Protein AF-A0A2G2XSM5-F1 (afdb_monomer)

Radius of gyration: 17.89 Å; Cα contacts (8 Å, |Δi|>4): 86; chains: 1; bounding box: 49×15×44 Å

pLDDT: mean 95.06, std 4.18, range [79.38, 98.44]

Structure (mmCIF, N/CA/C/O backbone):
data_AF-A0A2G2XSM5-F1
#
_entry.id   AF-A0A2G2XSM5-F1
#
loop_
_atom_site.group_PDB
_atom_site.id
_atom_site.type_symbol
_atom_site.label_atom_id
_atom_site.label_alt_id
_atom_site.label_comp_id
_atom_site.label_asym_id
_atom_site.label_entity_id
_atom_site.label_seq_id
_atom_site.pdbx_PDB_ins_code
_atom_site.Cartn_x
_atom_site.Cartn_y
_atom_site.Cartn_z
_atom_site.occupancy
_atom_site.B_iso_or_equiv
_atom_site.auth_seq_id
_atom_site.auth_comp_id
_atom_site.auth_asym_id
_atom_site.auth_atom_id
_atom_site.pdbx_PDB_model_num
ATOM 1 N N . MET A 1 1 ? 0.580 2.274 7.314 1.00 92.31 1 MET A N 1
ATOM 2 C CA . MET A 1 1 ? 1.637 2.269 6.271 1.00 92.31 1 MET A CA 1
ATOM 3 C C . MET A 1 1 ? 1.393 1.097 5.327 1.00 92.31 1 MET A C 1
ATOM 5 O O . MET A 1 1 ? 0.674 0.186 5.719 1.00 92.31 1 MET A O 1
ATOM 9 N N . ALA A 1 2 ? 1.940 1.115 4.109 1.00 96.75 2 ALA A N 1
ATOM 10 C CA . ALA A 1 2 ? 1.821 0.012 3.151 1.00 96.75 2 ALA A CA 1
ATOM 11 C C . ALA A 1 2 ? 3.129 -0.162 2.347 1.00 96.75 2 ALA A C 1
ATOM 13 O O . ALA A 1 2 ? 3.886 0.807 2.239 1.00 96.75 2 ALA A O 1
ATOM 14 N N . PRO A 1 3 ? 3.413 -1.356 1.790 1.00 96.69 3 PRO A N 1
ATOM 15 C CA . PRO A 1 3 ? 4.641 -1.615 1.0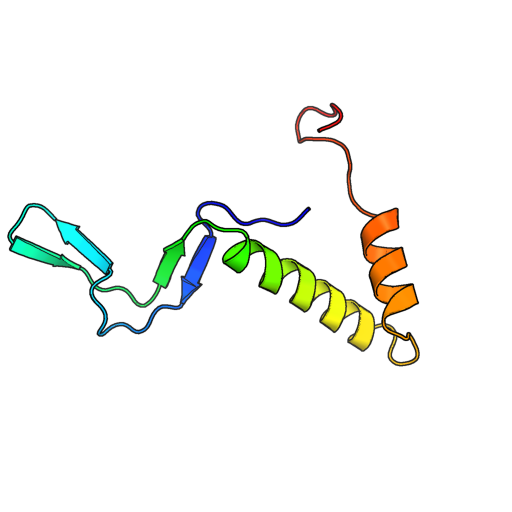37 1.00 96.69 3 PRO A CA 1
ATOM 16 C C . PRO A 1 3 ? 4.717 -0.784 -0.248 1.00 96.69 3 PRO A C 1
ATOM 1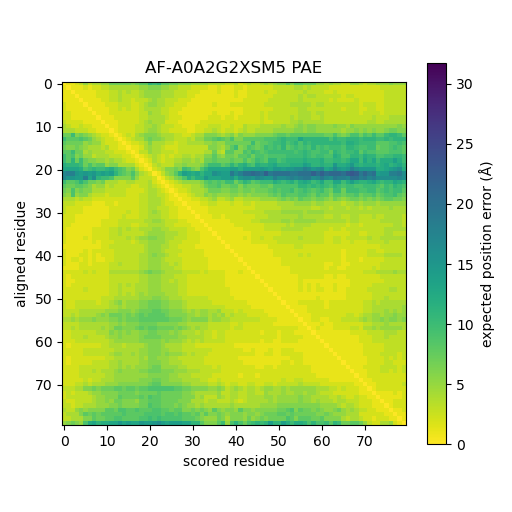8 O O . PRO A 1 3 ? 3.788 -0.794 -1.049 1.00 96.69 3 PRO A O 1
ATOM 21 N N . GLY A 1 4 ? 5.831 -0.084 -0.467 1.00 97.44 4 GLY A N 1
ATOM 22 C CA . GLY A 1 4 ? 6.015 0.771 -1.647 1.00 97.44 4 GLY A CA 1
ATOM 23 C C . GLY A 1 4 ? 7.445 0.851 -2.168 1.00 97.44 4 GLY A C 1
ATOM 24 O O . GLY A 1 4 ? 7.732 1.713 -2.989 1.00 97.44 4 GLY A O 1
ATOM 25 N N . VAL A 1 5 ? 8.353 0.000 -1.691 1.00 98.00 5 VAL A N 1
ATOM 26 C CA . VAL A 1 5 ? 9.760 -0.024 -2.112 1.00 98.00 5 VAL A CA 1
ATOM 27 C C . VAL A 1 5 ? 10.039 -1.367 -2.769 1.00 98.00 5 VAL A C 1
ATOM 29 O O . VAL A 1 5 ? 9.720 -2.394 -2.178 1.00 98.00 5 VAL A O 1
ATOM 32 N N . LEU A 1 6 ? 10.618 -1.337 -3.974 1.00 97.50 6 LEU A N 1
ATOM 33 C CA . LEU A 1 6 ? 10.956 -2.513 -4.782 1.00 97.50 6 LEU A CA 1
ATOM 34 C C . LEU A 1 6 ? 9.786 -3.505 -4.890 1.00 97.50 6 LEU A C 1
ATOM 36 O O . LEU A 1 6 ? 9.935 -4.705 -4.671 1.00 97.50 6 LEU A O 1
ATOM 40 N N . ILE A 1 7 ? 8.602 -2.982 -5.210 1.00 98.06 7 ILE A N 1
ATOM 41 C CA . ILE A 1 7 ? 7.410 -3.794 -5.448 1.00 98.06 7 ILE A CA 1
ATOM 42 C C . ILE A 1 7 ? 7.480 -4.342 -6.869 1.00 98.06 7 ILE A C 1
ATOM 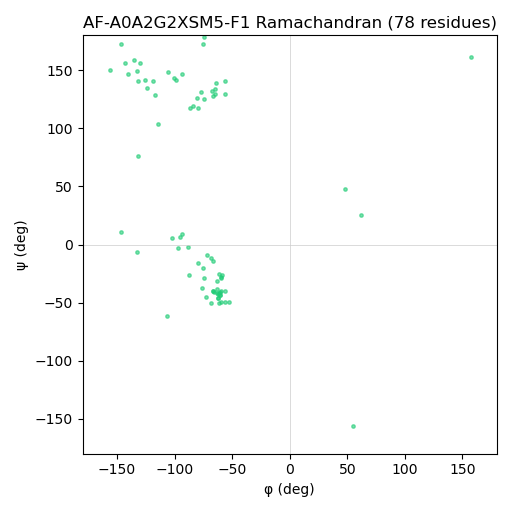44 O O . ILE A 1 7 ? 7.611 -3.567 -7.815 1.00 98.06 7 ILE A O 1
ATOM 48 N N . LEU A 1 8 ? 7.362 -5.662 -7.010 1.00 97.44 8 LEU A N 1
ATOM 49 C CA . LEU A 1 8 ? 7.244 -6.326 -8.304 1.00 97.44 8 LEU A CA 1
ATOM 50 C C . LEU A 1 8 ? 5.799 -6.214 -8.797 1.00 97.44 8 LEU A C 1
ATOM 52 O O . LEU A 1 8 ? 4.883 -6.731 -8.155 1.00 97.44 8 LEU A O 1
ATOM 56 N N . ALA A 1 9 ? 5.589 -5.543 -9.923 1.00 96.69 9 ALA A N 1
ATOM 57 C CA . ALA A 1 9 ? 4.271 -5.365 -10.527 1.00 96.69 9 ALA A CA 1
ATOM 58 C C . ALA A 1 9 ? 4.327 -5.606 -12.037 1.00 96.69 9 ALA A C 1
ATOM 60 O O . ALA A 1 9 ? 5.395 -5.538 -12.636 1.00 96.69 9 ALA A O 1
ATOM 61 N N . ALA A 1 10 ? 3.180 -5.910 -12.646 1.00 96.75 10 ALA A N 1
ATOM 62 C CA . ALA A 1 10 ? 3.105 -6.168 -14.079 1.00 96.75 10 ALA A CA 1
ATOM 63 C C . ALA A 1 10 ? 3.483 -4.922 -14.899 1.00 96.75 10 ALA A C 1
ATOM 65 O O . ALA A 1 10 ? 3.054 -3.808 -14.579 1.00 96.75 10 ALA A O 1
ATOM 66 N N . LEU A 1 11 ? 4.235 -5.132 -15.976 1.00 95.25 11 LEU A N 1
ATOM 67 C CA . LEU A 1 11 ? 4.629 -4.127 -16.957 1.00 95.25 11 LEU A CA 1
ATOM 68 C C . LEU A 1 11 ? 4.362 -4.676 -18.370 1.00 95.25 11 LEU A C 1
ATOM 70 O O . LEU A 1 11 ? 4.594 -5.857 -18.615 1.00 95.25 11 LEU A O 1
ATOM 74 N N . PRO A 1 12 ? 3.881 -3.856 -19.322 1.00 95.25 12 PRO A N 1
ATOM 75 C CA . PRO A 1 12 ? 3.776 -4.288 -20.710 1.00 95.25 12 PRO A CA 1
ATOM 76 C C . PRO A 1 12 ? 5.130 -4.778 -21.274 1.00 95.25 12 PRO A C 1
ATOM 78 O O . PRO A 1 12 ? 6.115 -4.037 -21.201 1.00 95.25 12 PRO A O 1
ATOM 81 N N . PRO A 1 13 ? 5.189 -5.973 -21.898 1.00 89.19 13 PRO A N 1
ATOM 82 C CA . PRO A 1 13 ? 6.449 -6.617 -22.294 1.00 89.19 13 PRO A CA 1
ATOM 83 C C . PRO A 1 13 ? 7.153 -5.951 -23.476 1.00 89.19 13 PRO A C 1
ATOM 85 O O . PRO A 1 13 ? 8.270 -6.309 -23.823 1.00 89.19 13 PRO A O 1
ATOM 88 N N . ASN A 1 14 ? 6.507 -5.000 -24.143 1.00 90.00 14 ASN A N 1
ATOM 89 C CA . ASN A 1 14 ? 7.075 -4.261 -25.265 1.00 90.00 14 ASN A CA 1
ATOM 90 C C . ASN A 1 14 ? 7.700 -2.920 -24.849 1.00 90.00 14 ASN A C 1
ATOM 92 O O . ASN A 1 14 ? 8.074 -2.133 -25.721 1.00 90.00 14 ASN A O 1
ATOM 96 N N . LEU A 1 15 ? 7.787 -2.636 -23.548 1.00 90.88 15 LEU A N 1
ATOM 97 C CA . LEU A 1 15 ? 8.445 -1.444 -23.029 1.00 90.88 15 LEU A CA 1
ATOM 98 C C . LEU A 1 15 ? 9.902 -1.732 -22.668 1.00 90.88 15 LEU A C 1
ATOM 100 O O . LEU A 1 15 ? 10.257 -2.818 -22.212 1.00 90.88 15 LEU A O 1
ATOM 104 N N . PHE A 1 16 ? 10.743 -0.718 -22.861 1.00 88.62 16 PHE A N 1
ATOM 105 C CA . PHE A 1 16 ? 12.097 -0.720 -22.327 1.00 88.62 16 PHE A CA 1
ATOM 106 C C . PHE A 1 16 ? 12.037 -0.671 -20.798 1.00 88.62 16 PHE A C 1
ATOM 108 O O . PHE A 1 16 ? 11.388 0.218 -20.243 1.00 88.62 16 PHE A O 1
ATOM 115 N N . LEU A 1 17 ? 12.723 -1.606 -20.144 1.00 89.56 17 LEU A N 1
ATOM 116 C CA . LEU A 1 17 ? 12.818 -1.684 -18.688 1.00 89.56 17 LEU A CA 1
ATOM 117 C C . LEU A 1 17 ? 14.206 -1.246 -18.212 1.00 89.56 17 LEU A C 1
ATOM 119 O O . LEU A 1 17 ? 14.346 -0.246 -17.517 1.00 89.56 17 LEU A O 1
ATOM 123 N N . GLU A 1 18 ? 15.238 -1.969 -18.638 1.00 88.50 18 GLU A N 1
ATOM 124 C CA . GLU A 1 18 ? 16.635 -1.693 -18.297 1.00 88.50 18 GLU A CA 1
ATOM 125 C C . 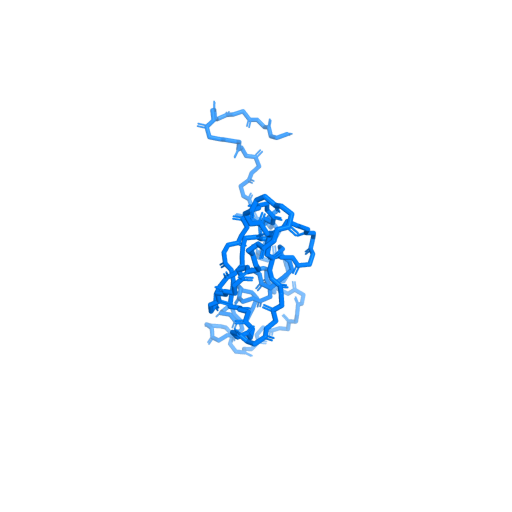GLU A 1 18 ? 17.554 -2.066 -19.458 1.00 88.50 18 GLU A C 1
ATOM 127 O O . GLU A 1 18 ? 17.126 -2.671 -20.440 1.00 88.50 18 GLU A O 1
ATOM 132 N N . SER A 1 19 ? 18.838 -1.729 -19.348 1.00 88.56 19 SER A N 1
ATOM 133 C CA . SER A 1 19 ? 19.856 -2.179 -20.289 1.00 88.56 19 SER A CA 1
ATOM 134 C C . SER A 1 19 ? 20.999 -2.908 -19.592 1.00 88.56 19 SER A C 1
ATOM 136 O O . SER A 1 19 ? 21.558 -2.407 -18.617 1.00 88.56 19 SER A O 1
ATOM 138 N N . ILE A 1 20 ? 21.414 -4.052 -20.141 1.00 87.94 20 ILE A N 1
ATOM 139 C CA . ILE A 1 20 ? 22.701 -4.661 -19.791 1.00 87.94 20 ILE A CA 1
ATOM 140 C C . ILE A 1 20 ? 23.770 -3.997 -20.662 1.00 87.94 20 ILE A C 1
ATOM 142 O O . ILE A 1 20 ? 23.721 -4.061 -21.895 1.00 87.94 20 ILE A O 1
ATOM 146 N N . GLN A 1 21 ? 24.746 -3.348 -20.018 1.00 85.31 21 GLN A N 1
ATOM 147 C CA . GLN A 1 21 ? 25.718 -2.481 -20.696 1.00 85.31 21 GLN A CA 1
ATOM 148 C C . GLN A 1 21 ? 24.997 -1.389 -21.526 1.00 85.31 21 GLN A C 1
ATOM 150 O O . GLN A 1 21 ? 23.872 -1.017 -21.212 1.00 85.31 21 GLN A O 1
ATOM 155 N N . MET A 1 22 ? 25.635 -0.828 -22.558 1.00 81.75 22 MET A N 1
ATOM 156 C CA . MET A 1 22 ? 25.059 0.241 -23.386 1.00 81.75 22 MET A CA 1
ATOM 157 C C . MET A 1 22 ? 24.235 -0.259 -24.585 1.00 81.75 22 MET A C 1
ATOM 159 O O . MET A 1 22 ? 23.701 0.568 -25.313 1.00 81.75 22 MET A O 1
ATOM 163 N N . ASN A 1 23 ? 24.132 -1.577 -24.820 1.00 84.62 23 ASN A N 1
ATOM 164 C CA . ASN A 1 23 ? 23.636 -2.108 -26.104 1.00 84.62 23 ASN A CA 1
ATOM 165 C C . ASN A 1 23 ? 22.573 -3.214 -26.009 1.00 84.62 23 ASN A C 1
ATOM 167 O O . ASN A 1 23 ? 22.051 -3.621 -27.044 1.00 84.62 23 ASN A O 1
ATOM 171 N N . ILE A 1 24 ? 22.252 -3.734 -24.821 1.00 88.56 24 ILE A N 1
ATOM 172 C CA . ILE A 1 24 ? 21.268 -4.816 -24.677 1.00 88.56 24 ILE A CA 1
ATOM 173 C C . ILE A 1 24 ? 20.072 -4.267 -23.914 1.00 88.56 24 ILE A C 1
ATOM 175 O O . ILE A 1 24 ? 20.152 -4.099 -22.704 1.00 88.56 24 ILE A O 1
ATOM 179 N N . ALA A 1 25 ? 18.975 -3.984 -24.614 1.00 88.81 25 ALA A N 1
ATOM 180 C CA . ALA A 1 25 ? 17.715 -3.593 -23.994 1.00 88.81 25 ALA A CA 1
ATOM 181 C C . ALA A 1 25 ? 16.992 -4.818 -23.421 1.00 88.81 25 ALA A C 1
ATOM 183 O O . ALA A 1 25 ? 16.816 -5.826 -24.109 1.00 88.81 25 ALA A O 1
ATOM 184 N N . LEU A 1 26 ? 16.555 -4.711 -22.173 1.00 89.38 26 LEU A N 1
ATOM 185 C CA . LEU A 1 26 ? 15.732 -5.691 -21.490 1.00 89.38 26 LEU A CA 1
ATOM 186 C C . LEU A 1 26 ? 14.275 -5.244 -21.493 1.00 89.38 26 LEU A C 1
ATOM 188 O O . LEU A 1 26 ? 13.947 -4.066 -21.334 1.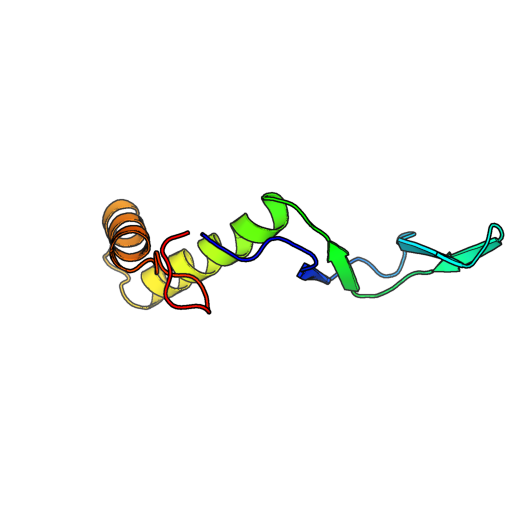00 89.38 26 LEU A O 1
ATOM 192 N N . SER A 1 27 ? 13.415 -6.239 -21.629 1.00 92.44 27 SER A N 1
ATOM 193 C CA . SER A 1 27 ? 11.981 -6.146 -21.409 1.00 92.44 27 SER A CA 1
ATOM 194 C C . SER A 1 27 ? 11.561 -7.293 -20.498 1.00 92.44 27 SER A C 1
ATOM 196 O O . SER A 1 27 ? 12.266 -8.299 -20.380 1.00 92.44 27 SER A O 1
ATOM 198 N N . SER A 1 28 ? 10.446 -7.114 -19.805 1.00 93.12 28 SER A N 1
ATOM 199 C CA . SER A 1 28 ? 9.914 -8.086 -18.857 1.00 93.12 28 SER A CA 1
ATOM 200 C C . SER A 1 28 ? 8.413 -7.862 -18.715 1.00 93.12 28 SER A C 1
ATOM 202 O O . SER A 1 28 ? 7.948 -6.729 -18.826 1.00 93.12 28 SER A O 1
ATOM 204 N N . ASP A 1 29 ? 7.670 -8.928 -18.419 1.00 96.19 29 ASP A N 1
ATOM 205 C CA . ASP A 1 29 ? 6.250 -8.848 -18.049 1.00 96.19 29 ASP A CA 1
ATOM 206 C C . ASP A 1 29 ? 6.045 -8.184 -16.671 1.00 96.19 29 ASP A C 1
ATOM 208 O O . ASP A 1 29 ? 4.919 -7.868 -16.284 1.00 96.19 29 ASP A O 1
ATOM 212 N N . TYR A 1 30 ? 7.128 -7.990 -15.907 1.00 95.88 30 TYR A N 1
ATOM 213 C CA . TYR A 1 30 ? 7.118 -7.414 -14.563 1.00 95.88 30 TYR A CA 1
ATOM 214 C C . TYR A 1 30 ? 8.308 -6.476 -14.318 1.00 95.88 30 TYR A C 1
ATOM 216 O O . TYR A 1 30 ? 9.420 -6.731 -14.782 1.00 95.88 30 TYR A O 1
ATOM 224 N N . GLU A 1 31 ? 8.090 -5.434 -13.518 1.00 95.12 31 GLU A N 1
ATOM 225 C CA . GLU A 1 31 ? 9.081 -4.432 -13.110 1.00 95.12 31 GLU A CA 1
ATOM 226 C C . GLU A 1 31 ? 9.132 -4.313 -11.581 1.00 95.12 31 GLU A C 1
ATOM 228 O O . GLU A 1 31 ? 8.095 -4.344 -10.914 1.00 95.12 31 GLU A O 1
ATOM 233 N N . LEU A 1 32 ? 10.336 -4.140 -11.023 1.00 96.31 32 LEU A N 1
ATOM 234 C CA . LEU A 1 32 ? 10.520 -3.702 -9.639 1.00 96.31 32 LEU A CA 1
ATOM 235 C C . LEU A 1 32 ? 10.500 -2.177 -9.581 1.00 96.31 32 LEU A C 1
ATOM 237 O O . LEU A 1 32 ? 11.390 -1.523 -10.121 1.00 96.31 32 LEU A O 1
ATOM 241 N N . LYS A 1 33 ? 9.525 -1.601 -8.876 1.00 95.56 33 LYS A N 1
ATOM 242 C CA . LYS A 1 33 ? 9.390 -0.144 -8.768 1.00 95.56 33 LYS A CA 1
ATOM 243 C C . LYS A 1 33 ? 9.162 0.317 -7.335 1.00 95.56 33 LYS A C 1
ATOM 245 O O . LYS A 1 33 ? 8.557 -0.380 -6.520 1.00 95.56 33 LYS A O 1
ATOM 250 N N . SER A 1 34 ? 9.649 1.517 -7.037 1.00 97.62 34 SER A N 1
ATOM 251 C CA . SER A 1 34 ? 9.516 2.164 -5.730 1.00 97.62 34 SER A CA 1
ATOM 252 C C . SER A 1 34 ? 8.738 3.471 -5.853 1.00 97.62 34 SER A C 1
ATOM 254 O O . SER A 1 34 ? 8.937 4.231 -6.798 1.00 97.62 34 SER A O 1
ATOM 256 N N . GLY A 1 35 ? 7.877 3.757 -4.881 1.00 97.25 35 GLY A N 1
ATOM 257 C CA . GLY A 1 35 ? 7.121 5.001 -4.792 1.00 97.25 35 GLY A CA 1
ATOM 258 C C . GLY A 1 35 ? 5.859 4.869 -3.945 1.00 97.25 35 GLY A C 1
ATOM 259 O O . GLY A 1 35 ? 5.319 3.779 -3.745 1.00 97.25 35 GLY A O 1
ATOM 260 N N . THR A 1 36 ? 5.318 6.002 -3.496 1.00 97.38 36 THR A N 1
ATOM 261 C CA . THR A 1 36 ? 3.990 6.041 -2.856 1.00 97.38 36 THR A CA 1
ATOM 262 C C . THR A 1 36 ? 2.886 5.579 -3.813 1.00 97.38 36 THR A C 1
ATOM 264 O O . THR A 1 36 ? 1.892 5.010 -3.366 1.00 97.38 36 THR A O 1
ATOM 267 N N . SER A 1 37 ? 3.101 5.717 -5.128 1.00 97.00 37 SER A N 1
ATOM 268 C CA . SER A 1 37 ? 2.265 5.140 -6.188 1.00 97.00 37 SER A CA 1
ATOM 269 C C . SER A 1 37 ? 2.172 3.614 -6.128 1.00 97.00 37 SER A C 1
ATOM 271 O O . SER A 1 37 ? 1.156 3.067 -6.540 1.00 97.00 37 SER A O 1
ATOM 273 N N . MET A 1 38 ? 3.190 2.927 -5.598 1.00 97.88 38 MET A N 1
ATOM 274 C CA . MET A 1 38 ? 3.185 1.472 -5.407 1.00 97.88 38 MET A CA 1
ATOM 275 C C . MET A 1 38 ? 2.557 1.081 -4.060 1.00 97.88 38 MET A C 1
ATOM 277 O O . MET A 1 38 ? 1.959 0.015 -3.952 1.00 97.88 38 MET A O 1
ATOM 281 N N . ALA A 1 39 ? 2.60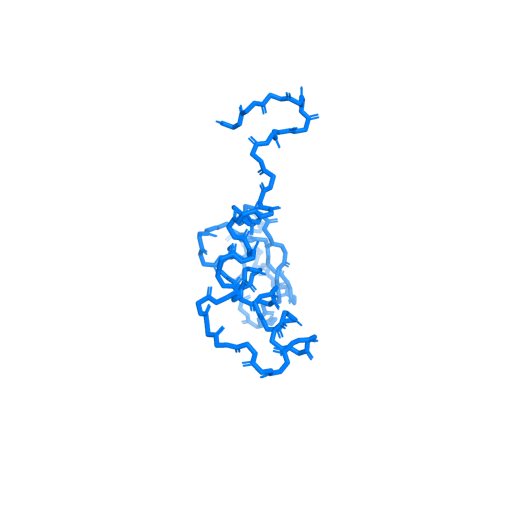0 1.957 -3.051 1.00 97.94 39 ALA A N 1
ATOM 282 C CA . ALA A 1 39 ? 1.926 1.740 -1.766 1.00 97.94 39 ALA A CA 1
ATOM 283 C C . ALA A 1 39 ? 0.405 1.967 -1.822 1.00 97.94 39 ALA A C 1
ATOM 285 O O . ALA A 1 39 ? -0.355 1.233 -1.191 1.00 97.94 39 ALA A O 1
ATOM 286 N N . ALA A 1 40 ? -0.053 2.958 -2.591 1.00 97.88 40 ALA A N 1
ATOM 287 C CA . ALA A 1 40 ? -1.471 3.288 -2.741 1.00 97.88 40 ALA A CA 1
ATOM 288 C C . ALA A 1 40 ? -2.369 2.095 -3.149 1.00 97.88 40 ALA A C 1
ATOM 290 O O . ALA A 1 40 ? -3.375 1.873 -2.467 1.00 97.88 40 ALA A O 1
ATOM 291 N N . PRO A 1 41 ? -2.041 1.286 -4.182 1.00 97.81 41 PRO A N 1
ATOM 292 C CA . PRO A 1 41 ? -2.872 0.144 -4.562 1.00 97.81 41 PRO A CA 1
ATOM 293 C C . PRO A 1 41 ? -2.960 -0.930 -3.468 1.00 97.81 41 PRO A C 1
ATOM 295 O O . PRO A 1 41 ? -4.016 -1.538 -3.321 1.00 97.81 41 PRO A O 1
ATOM 298 N N . HIS A 1 42 ? -1.924 -1.119 -2.639 1.00 97.69 42 HIS A N 1
ATOM 299 C CA . HIS A 1 42 ? -1.995 -2.038 -1.495 1.00 97.69 42 HIS A CA 1
ATOM 300 C C . HIS A 1 42 ? -3.060 -1.599 -0.477 1.00 97.69 42 HIS A C 1
ATOM 302 O O . HIS A 1 42 ? -3.878 -2.409 -0.044 1.00 97.69 42 HIS A O 1
ATOM 308 N N . ALA A 1 43 ? -3.093 -0.309 -0.123 1.00 97.88 43 ALA A N 1
ATOM 309 C CA . ALA A 1 43 ? -4.113 0.228 0.780 1.00 97.88 43 ALA A CA 1
ATOM 310 C C . ALA A 1 43 ? -5.519 0.178 0.154 1.00 97.88 43 ALA A C 1
ATOM 312 O O . ALA A 1 43 ? -6.485 -0.170 0.834 1.00 97.88 43 ALA A O 1
ATOM 313 N N . ALA A 1 44 ? -5.631 0.480 -1.144 1.00 97.81 44 ALA A N 1
ATOM 314 C CA . ALA A 1 44 ? -6.900 0.447 -1.868 1.00 97.81 44 ALA A CA 1
ATOM 315 C C . ALA A 1 44 ? -7.507 -0.964 -1.925 1.00 97.81 44 ALA A C 1
ATOM 317 O O . ALA A 1 44 ? -8.709 -1.116 -1.707 1.00 97.81 44 ALA A O 1
ATOM 318 N N . ILE A 1 45 ? -6.691 -1.999 -2.157 1.00 97.25 45 ILE A N 1
ATOM 319 C CA . ILE A 1 45 ? -7.154 -3.394 -2.152 1.00 97.25 45 ILE A CA 1
ATOM 320 C C . ILE A 1 45 ? -7.690 -3.776 -0.770 1.00 97.25 45 ILE A C 1
ATOM 322 O O . ILE A 1 45 ? -8.786 -4.321 -0.684 1.00 97.25 45 ILE A O 1
ATOM 326 N N . ILE A 1 46 ? -6.982 -3.442 0.314 1.00 98.00 46 ILE A N 1
ATOM 327 C CA . ILE A 1 46 ? -7.453 -3.725 1.682 1.00 98.00 46 ILE A CA 1
ATOM 328 C C . ILE A 1 46 ? -8.789 -3.019 1.953 1.00 98.00 46 ILE A C 1
ATOM 330 O O . ILE A 1 46 ? -9.715 -3.636 2.478 1.00 98.00 46 ILE A O 1
ATOM 334 N N . ALA A 1 47 ? -8.928 -1.756 1.543 1.00 98.19 47 ALA A N 1
ATOM 335 C CA . ALA A 1 47 ? -10.188 -1.024 1.661 1.00 98.19 47 ALA A CA 1
ATOM 336 C C . ALA A 1 47 ? -11.328 -1.693 0.867 1.00 98.19 47 ALA A C 1
ATOM 338 O O . ALA A 1 47 ? -12.448 -1.807 1.370 1.00 98.19 47 ALA A O 1
ATOM 339 N N . ALA A 1 48 ? -11.047 -2.183 -0.345 1.00 98.19 48 ALA A N 1
ATOM 340 C CA . ALA A 1 48 ? -12.013 -2.917 -1.161 1.00 98.19 48 ALA A CA 1
ATOM 341 C C . ALA A 1 48 ? -12.405 -4.263 -0.528 1.00 98.19 48 ALA A C 1
ATOM 343 O O . ALA A 1 48 ? -13.586 -4.608 -0.506 1.00 98.19 48 ALA A O 1
ATOM 344 N N . MET A 1 49 ? -11.447 -4.998 0.047 1.00 98.19 49 MET A N 1
ATOM 345 C CA . MET A 1 49 ? -11.713 -6.241 0.781 1.00 98.19 49 MET A CA 1
ATOM 346 C C . MET A 1 49 ? -12.589 -5.984 2.011 1.00 98.19 49 MET A C 1
ATOM 348 O O . MET A 1 49 ? -13.552 -6.716 2.235 1.00 98.19 49 MET A O 1
ATOM 352 N N . LEU A 1 50 ? -12.316 -4.914 2.768 1.00 98.25 50 LEU A N 1
ATOM 353 C CA . LEU A 1 50 ? -13.156 -4.492 3.892 1.00 98.25 50 LEU A CA 1
ATOM 354 C C . LEU A 1 50 ? -14.574 -4.136 3.436 1.00 98.25 50 LEU A C 1
ATOM 356 O O . LEU A 1 50 ? -15.534 -4.558 4.075 1.00 98.25 50 LEU A O 1
ATOM 360 N N . LYS A 1 51 ? -14.726 -3.431 2.308 1.00 98.06 51 LYS A N 1
ATOM 361 C CA . LYS A 1 51 ? -16.045 -3.144 1.726 1.00 98.06 51 LYS A CA 1
ATOM 362 C C . LYS A 1 51 ? -16.777 -4.415 1.288 1.00 98.06 51 LYS A C 1
ATOM 364 O O . LYS A 1 51 ? -17.985 -4.499 1.467 1.00 98.06 51 LYS A O 1
ATOM 369 N N . GLY A 1 52 ? -16.067 -5.401 0.742 1.00 98.06 52 GLY A N 1
ATOM 370 C CA . GLY A 1 52 ? -16.644 -6.700 0.390 1.00 98.06 52 GLY A CA 1
ATOM 371 C C . GLY A 1 52 ? -17.099 -7.500 1.616 1.00 98.06 52 GLY A C 1
ATOM 372 O O . GLY A 1 52 ? -18.169 -8.099 1.594 1.00 98.06 52 GLY A O 1
ATOM 373 N N . ALA A 1 53 ? -16.317 -7.472 2.698 1.00 98.19 53 ALA A N 1
ATOM 374 C CA . ALA A 1 53 ? -16.650 -8.144 3.955 1.00 98.19 53 ALA A CA 1
ATOM 375 C C . ALA A 1 53 ? -17.750 -7.425 4.756 1.00 98.19 53 ALA A C 1
ATOM 377 O O . ALA A 1 53 ? -18.478 -8.066 5.511 1.00 98.19 53 ALA A O 1
ATOM 378 N N . GLN A 1 54 ? -17.861 -6.102 4.612 1.00 97.38 54 GLN A N 1
ATOM 379 C CA . GLN A 1 54 ? -18.842 -5.253 5.289 1.00 97.38 54 GLN A CA 1
ATOM 380 C C . GLN A 1 54 ? -19.532 -4.316 4.277 1.00 97.38 54 GLN A C 1
ATOM 382 O O . GLN A 1 54 ? -19.234 -3.117 4.231 1.00 97.38 54 GLN A O 1
ATOM 387 N N . PRO A 1 55 ? -20.471 -4.832 3.458 1.00 97.88 55 PRO A N 1
ATOM 388 C CA . PRO A 1 55 ? -21.084 -4.072 2.365 1.00 97.88 55 PRO A CA 1
ATOM 389 C C . PRO A 1 55 ? -21.806 -2.795 2.801 1.00 97.88 55 PRO A C 1
ATOM 391 O O . PRO A 1 55 ? -21.860 -1.840 2.031 1.00 97.88 55 PRO A O 1
ATOM 394 N N . GLU A 1 56 ? -22.294 -2.730 4.039 1.00 98.12 56 GLU A N 1
ATOM 395 C CA . GLU A 1 56 ? -23.006 -1.566 4.587 1.00 98.12 56 GLU A CA 1
ATOM 396 C C . GLU A 1 56 ? -22.069 -0.433 5.038 1.00 98.12 56 GLU A C 1
ATOM 398 O O . GLU A 1 56 ? -22.501 0.705 5.230 1.00 98.12 56 GLU A O 1
ATOM 403 N N . TRP A 1 57 ? -20.770 -0.703 5.214 1.00 98.00 57 TRP A N 1
ATOM 404 C CA . TRP A 1 57 ? -19.838 0.310 5.709 1.00 98.00 57 TRP A CA 1
ATOM 405 C C . TRP A 1 57 ? -19.650 1.437 4.692 1.00 98.00 57 TRP A C 1
ATOM 407 O O . TRP A 1 57 ? -19.382 1.213 3.507 1.00 98.00 57 TRP A O 1
ATOM 417 N N . SER A 1 58 ? -19.749 2.678 5.167 1.00 97.31 58 SER A N 1
ATOM 418 C CA . SER A 1 58 ? -19.334 3.856 4.407 1.00 97.31 58 SER A CA 1
ATOM 419 C C . SER A 1 58 ? -17.793 3.975 4.398 1.00 97.31 58 SER A C 1
ATOM 421 O O . SER A 1 58 ? -17.106 3.219 5.094 1.00 97.31 58 SER A O 1
ATOM 423 N N . PRO A 1 59 ? -17.195 4.901 3.625 1.00 97.44 59 PRO A N 1
ATOM 424 C CA . PRO A 1 59 ? -15.736 5.039 3.569 1.00 97.44 59 PRO A CA 1
ATOM 425 C C . PRO A 1 59 ? -15.079 5.350 4.925 1.00 97.44 59 PRO A C 1
ATOM 427 O O . PRO A 1 59 ? -13.936 4.966 5.162 1.00 97.44 59 PRO A O 1
ATOM 430 N N . SER A 1 60 ? -15.797 6.025 5.830 1.00 98.19 60 SER A N 1
ATOM 431 C CA . SER A 1 60 ? -15.255 6.452 7.124 1.00 98.19 60 SER A CA 1
ATOM 432 C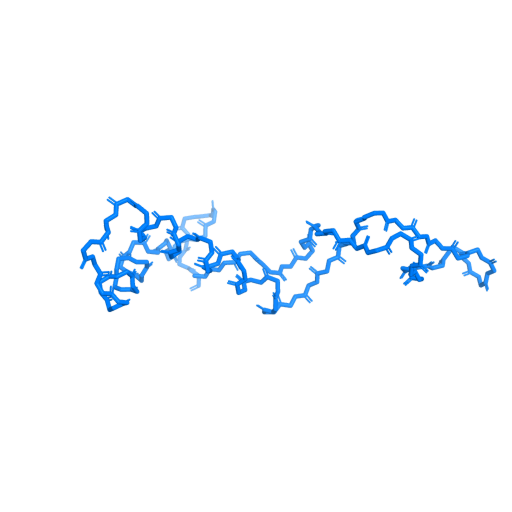 C . SER A 1 60 ? -14.971 5.277 8.078 1.00 98.19 60 SER A C 1
ATOM 434 O O . SER A 1 60 ? -13.832 5.185 8.539 1.00 98.19 60 SER A O 1
ATOM 436 N N . PRO A 1 61 ? -15.904 4.334 8.330 1.00 98.19 61 PRO A N 1
ATOM 437 C CA . PRO A 1 61 ? -15.615 3.113 9.082 1.00 98.19 61 PRO A CA 1
ATOM 438 C C . PRO A 1 61 ? -14.472 2.274 8.502 1.00 98.19 61 PRO A C 1
ATOM 440 O O . PRO A 1 61 ? -13.640 1.791 9.264 1.00 98.19 61 PRO A O 1
ATOM 443 N N . ILE A 1 62 ? -14.377 2.150 7.171 1.00 98.44 62 ILE A N 1
ATOM 444 C CA . ILE A 1 62 ? -13.278 1.423 6.508 1.00 98.44 62 ILE A CA 1
ATOM 445 C C . ILE A 1 62 ? -11.937 2.087 6.829 1.00 98.44 62 ILE A C 1
ATOM 447 O O . ILE A 1 62 ? -11.005 1.425 7.284 1.00 98.44 62 ILE A O 1
ATOM 451 N N . HIS A 1 63 ? -11.856 3.407 6.649 1.00 97.56 63 HIS A N 1
ATOM 452 C CA . HIS A 1 63 ? -10.659 4.173 6.979 1.00 97.56 63 HIS A CA 1
ATOM 453 C C . HIS A 1 63 ? -10.308 4.076 8.472 1.00 97.56 63 HIS A C 1
ATOM 455 O O . HIS A 1 63 ? -9.146 3.865 8.817 1.00 97.56 63 HIS A O 1
ATOM 461 N N . SER A 1 64 ? -11.303 4.183 9.361 1.00 98.38 64 SER A N 1
ATOM 462 C CA . SER A 1 64 ? -11.105 4.056 10.808 1.00 98.38 64 SER A CA 1
ATOM 463 C C . SER A 1 64 ? -10.537 2.692 11.168 1.00 98.38 64 SER A C 1
ATOM 465 O O . SER A 1 64 ? -9.531 2.640 11.866 1.00 98.38 64 SER A O 1
ATOM 467 N N . ALA A 1 65 ? -11.134 1.610 10.660 1.00 98.12 65 ALA A N 1
ATOM 468 C CA . ALA A 1 65 ? -10.668 0.255 10.916 1.00 98.12 65 ALA A CA 1
ATOM 469 C C . ALA A 1 65 ? -9.201 0.100 10.496 1.00 98.12 65 ALA A C 1
ATOM 471 O O . ALA A 1 65 ? -8.380 -0.308 11.310 1.00 98.12 65 ALA A O 1
ATOM 472 N N . MET A 1 66 ? -8.851 0.531 9.279 1.00 98.00 66 MET A N 1
ATOM 473 C CA . MET A 1 66 ? -7.474 0.471 8.777 1.00 98.00 66 MET A CA 1
ATOM 474 C C . MET A 1 66 ? -6.481 1.262 9.640 1.00 98.00 66 MET A C 1
ATOM 476 O O . MET A 1 66 ? -5.365 0.795 9.860 1.00 98.00 66 MET A O 1
ATOM 480 N N . MET A 1 67 ? -6.862 2.448 10.125 1.00 97.69 67 MET A N 1
ATOM 481 C CA . MET A 1 67 ? -5.991 3.283 10.959 1.00 97.69 67 MET A CA 1
ATOM 482 C C . MET A 1 67 ? -5.820 2.713 12.369 1.00 97.69 67 MET A C 1
ATOM 484 O O . MET A 1 67 ? -4.697 2.641 12.863 1.00 97.69 67 MET A O 1
ATOM 488 N N . THR A 1 68 ? -6.904 2.279 13.018 1.00 97.62 68 THR A N 1
ATOM 489 C CA . THR A 1 68 ? -6.861 1.802 14.411 1.00 97.62 68 THR A CA 1
ATOM 490 C C . THR A 1 68 ? -6.253 0.412 14.560 1.00 97.62 68 THR A C 1
ATOM 492 O O . THR A 1 68 ? -5.829 0.057 15.655 1.00 97.62 68 THR A O 1
ATOM 495 N N . THR A 1 69 ? -6.203 -0.37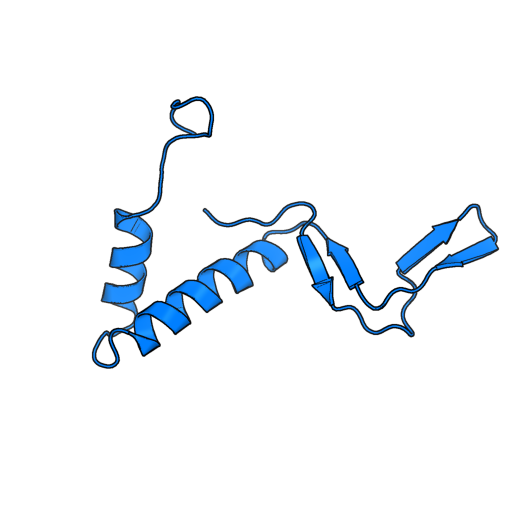9 13.484 1.00 97.12 69 THR A N 1
ATOM 496 C CA . THR A 1 69 ? -5.562 -1.703 13.484 1.00 97.12 69 THR A CA 1
ATOM 497 C C . THR A 1 69 ? -4.183 -1.702 12.824 1.00 97.12 69 THR A C 1
ATOM 499 O O . THR A 1 69 ? -3.607 -2.770 12.620 1.00 97.12 69 TH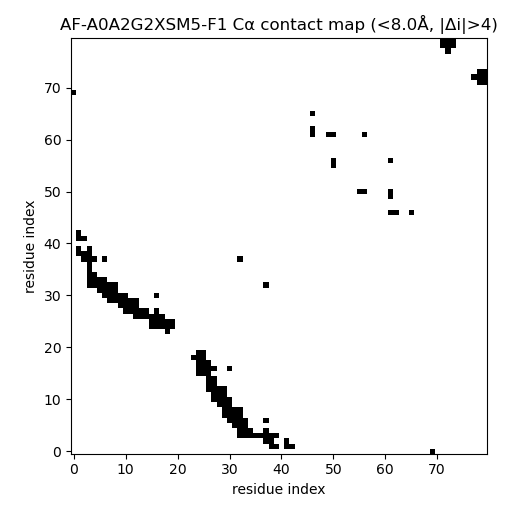R A O 1
ATOM 502 N N . ALA A 1 70 ? -3.652 -0.540 12.436 1.00 96.50 70 ALA A N 1
ATOM 503 C CA . ALA A 1 70 ? -2.311 -0.457 11.873 1.00 96.50 70 ALA A CA 1
ATOM 504 C C . ALA A 1 70 ? -1.264 -0.852 12.927 1.00 96.50 70 ALA A C 1
ATOM 506 O O . ALA A 1 70 ? -1.301 -0.380 14.062 1.00 96.50 70 ALA A O 1
ATOM 507 N N . ASN A 1 71 ? -0.300 -1.693 12.542 1.00 95.31 71 ASN A N 1
ATOM 508 C CA . ASN A 1 71 ? 0.836 -1.989 13.407 1.00 95.31 71 ASN A CA 1
ATOM 509 C C . ASN A 1 71 ? 1.798 -0.789 13.422 1.00 95.31 71 ASN A C 1
ATOM 511 O O . ASN A 1 71 ? 2.239 -0.336 12.364 1.00 95.31 71 ASN A O 1
ATOM 515 N N . TYR A 1 72 ? 2.099 -0.282 14.617 1.00 94.31 72 TYR A N 1
ATOM 516 C CA . TYR A 1 72 ? 3.032 0.825 14.838 1.00 94.31 72 TYR A CA 1
ATOM 517 C C . TYR A 1 72 ? 4.441 0.351 15.229 1.00 94.31 72 TYR A C 1
ATOM 519 O O . TYR A 1 72 ? 5.328 1.186 15.395 1.00 94.31 72 TYR A O 1
ATOM 527 N N . LEU A 1 73 ? 4.643 -0.962 15.385 1.00 96.75 73 LEU A N 1
ATOM 528 C CA . LEU A 1 73 ? 5.925 -1.583 15.694 1.00 96.75 73 LEU A CA 1
ATOM 529 C C . LEU A 1 73 ? 6.587 -2.144 14.432 1.00 96.75 73 LEU A C 1
ATOM 531 O O . LEU A 1 73 ? 5.925 -2.750 13.586 1.00 96.75 73 LEU A O 1
ATOM 535 N N . ASP A 1 74 ? 7.905 -2.001 14.358 1.00 94.81 74 ASP A N 1
ATOM 536 C CA . ASP A 1 74 ? 8.760 -2.659 13.385 1.00 94.81 74 ASP A CA 1
ATOM 537 C C . ASP A 1 74 ? 8.969 -4.151 13.702 1.00 94.81 74 ASP A C 1
ATOM 539 O O . ASP A 1 74 ? 8.486 -4.708 14.693 1.00 94.81 74 ASP A O 1
ATOM 543 N N . ASN A 1 75 ? 9.723 -4.833 12.840 1.00 94.31 75 ASN A N 1
ATOM 544 C CA . ASN A 1 75 ? 10.056 -6.247 13.027 1.00 94.31 75 ASN A CA 1
ATOM 545 C C . ASN A 1 75 ? 10.960 -6.516 14.248 1.00 94.31 75 ASN A C 1
ATOM 547 O O . ASN A 1 75 ? 11.087 -7.667 14.665 1.00 94.31 75 ASN A O 1
ATOM 551 N N . SER A 1 76 ? 11.565 -5.476 14.821 1.00 96.88 76 SER A N 1
ATOM 552 C CA . SER A 1 76 ? 12.380 -5.511 16.035 1.00 96.88 76 SER A CA 1
ATOM 553 C C . SER A 1 76 ? 11.560 -5.188 17.292 1.00 96.88 76 SER A C 1
ATOM 555 O O . SER A 1 76 ? 12.142 -5.038 18.368 1.00 96.88 76 SER A O 1
ATOM 557 N N . GLN A 1 77 ? 10.226 -5.108 17.175 1.00 93.56 77 GLN A N 1
ATOM 558 C CA . GLN A 1 77 ? 9.284 -4.755 18.246 1.00 93.56 77 GLN A CA 1
ATOM 559 C C . GLN A 1 77 ? 9.497 -3.343 18.812 1.00 93.56 77 GLN A C 1
ATOM 561 O O . GLN A 1 77 ? 9.150 -3.065 19.963 1.00 93.56 77 GLN A O 1
ATOM 566 N N . LYS A 1 78 ? 10.071 -2.439 18.016 1.00 95.19 78 LYS A N 1
ATOM 567 C CA . LYS A 1 78 ? 10.252 -1.029 18.369 1.00 95.19 78 LYS A CA 1
ATOM 568 C C . LYS A 1 78 ? 9.257 -0.175 17.593 1.00 95.19 78 LYS A C 1
ATOM 570 O O . LYS A 1 78 ? 8.918 -0.536 16.472 1.00 95.19 78 LYS A O 1
ATOM 575 N N . PRO A 1 79 ? 8.779 0.947 18.149 1.00 91.62 79 PRO A N 1
ATOM 576 C CA . PRO A 1 79 ? 7.993 1.894 17.371 1.00 91.62 79 PRO A CA 1
ATOM 577 C C . PRO A 1 79 ? 8.764 2.360 16.130 1.00 91.62 79 PRO A C 1
ATOM 579 O O . PRO A 1 79 ? 9.977 2.566 16.217 1.00 91.62 79 PRO A O 1
ATOM 582 N N . TYR A 1 80 ? 8.050 2.512 15.013 1.00 79.38 80 TYR A N 1
ATOM 583 C CA . TYR A 1 80 ? 8.563 3.186 13.815 1.00 79.38 80 TYR A CA 1
ATOM 584 C C . TYR A 1 80 ? 8.902 4.659 14.069 1.00 79.38 80 TYR A C 1
ATOM 586 O O . TYR A 1 80 ? 8.210 5.299 14.897 1.00 79.38 80 TYR A O 1
#

Solvent-accessible surface area (backbone atoms only — not comparable to full-atom values): 4890 Å² total; per-residue (Å²): 136,61,75,24,68,67,41,76,42,82,38,68,55,89,43,86,74,51,59,60,75,96,81,40,80,37,56,40,61,54,42,73,44,68,37,70,80,51,14,49,58,56,52,49,50,53,49,51,51,49,38,71,78,37,74,84,58,55,73,63,61,50,52,49,51,57,61,77,68,50,80,60,53,46,100,83,74,40,74,114

Foldseek 3Di:
DFDFAQDKDADDQPDFADADPPPRTHGDRIHGHGDVVRRVVVLVVQLVVVCVVPVPDDSVVSVVVCVVPDDQADPVRHGD

Organism: Capsicum baccatum (NCBI:txid33114)

Mean predicted aligned error: 4.11 Å

Nearest PDB structures (foldseek):
  3i74-assembly1_A  TM=9.846E-01  e=2.445E-08  Solanum lycopersicum
  3i6s-assembly1_B  TM=9.671E-01  e=9.322E-08  Solanum lycopersicum
  3i74-assembly1_B  TM=9.626E-01  e=1.885E-07  Solanum lycopersicum
  7eox-assembly2_B  TM=9.233E-01  e=2.317E-04  Euphorbia resinifera
  1ndu-assembly1_A  TM=8.513E-01  e=1.586E-02  Lederbergia lenta

InterPro domains:
  IPR000209 Peptidase S8/S53 domain [PF00082] (27-73)
  IPR036852 Peptidase S8/S53 domain superfamily [G3DSA:3.40.50.200] (1-79)
  IPR036852 Peptidase S8/S53 domain superfamily [SSF52743] (1-74)
  IPR045051 Subtilisin-like protease [PTHR10795] (1-77)

Sequence (80 aa):
MAPGVLILAALPPNLFLESIQMNIALSSDYELKSGTSMAAPHAAIIAAMLKGAQPEWSPSPIHSAMMTTANYLDNSQKPY

Secondary structure (DSSP, 8-state):
----SSEEEE--TTS--EEETTTEEE--SEEEE-SHHHHHHHHHHHHHHHHHH-TT--HHHHHHHHHHT---B-TTSSB-